Protein AF-A0A8J6SM21-F1 (afdb_monomer)

Solvent-accessible surface area (backbone atoms only — not comparable to full-atom values): 5783 Å² total; per-residue (Å²): 131,83,81,76,80,84,75,90,83,84,80,92,76,60,69,68,61,51,52,51,48,40,53,52,26,46,75,72,79,35,49,52,67,54,53,49,49,52,49,52,52,48,35,65,72,66,75,43,74,79,70,72,87,73,75,49,68,67,62,54,50,54,55,47,55,51,52,50,50,61,67,44,48,63,59,55,49,54,52,51,52,53,54,52,51,52,53,56,51,54,66,72,75,108

pLDDT: mean 83.87, std 14.23, range [41.59, 96.5]

Sequence (94 aa):
MSDTKTQLATFRIEPDLWEEFKAQARRNGKTASDALTDFVQNYIGAGDAPAAPTLQLDDIESRLDEKVSEAIAPINQELAELRAELRGKLRRAA

Mean predicted aligned error: 14.67 Å

Radius of gyration: 27.22 Å; Cα contacts (8 Å, |Δi|>4): 16; chains: 1; bounding box: 72×29×66 Å

Secondary structure (DSSP, 8-state):
--------------HHHHHHHHHHHHHTT--HHHHHHHHHHHHHHHSS----S-S-HHHHHHHHHHHHHHHHHHHHHHHHHHHHHHHHHHHHH-

Foldseek 3Di:
DDDPDDDDDDDDDDPVVVVVLQVVCVVVVHGSVRVVVVLVVCCVVVVHRPPPPPVPVVVVVVVVVVVVCVVCVVVVVVVVVVVVVVVVVVVVVD

Nearest PDB structures (foldseek):
  4fxe-assembly1_A-2  TM=6.524E-01  e=5.889E-02  Escherichia coli K-12
  2keb-assembly1_A  TM=4.216E-01  e=2.746E+00  Homo sapiens

Structure (mmCIF, N/CA/C/O backbone):
data_AF-A0A8J6SM21-F1
#
_entry.id   AF-A0A8J6SM21-F1
#
loop_
_atom_site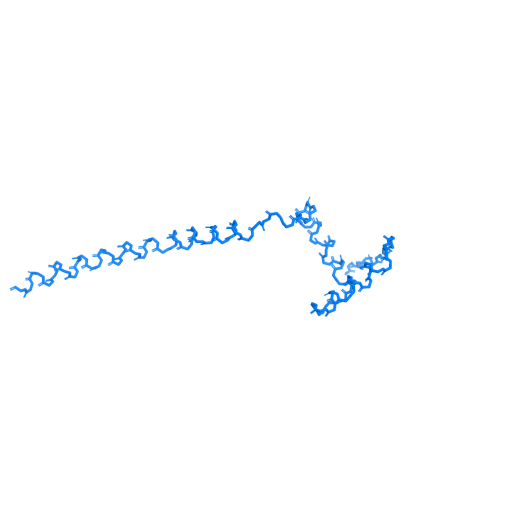.group_PDB
_atom_site.id
_atom_site.type_symbol
_atom_site.label_atom_id
_atom_site.label_alt_id
_atom_site.label_comp_id
_atom_site.label_asym_id
_atom_site.label_entity_id
_atom_site.label_seq_id
_atom_site.pdbx_PDB_ins_code
_atom_site.Cartn_x
_atom_site.Cartn_y
_atom_site.Cartn_z
_atom_site.occupancy
_atom_site.B_iso_or_equiv
_atom_site.auth_seq_id
_atom_site.auth_comp_id
_atom_site.auth_asym_id
_atom_site.auth_atom_id
_atom_site.pdbx_PDB_model_num
ATOM 1 N N . MET A 1 1 ? 31.207 -3.250 9.818 1.00 41.59 1 MET A N 1
ATOM 2 C CA . MET A 1 1 ? 30.116 -2.726 8.976 1.00 41.59 1 MET A CA 1
ATOM 3 C C . MET A 1 1 ? 30.109 -3.589 7.735 1.00 41.59 1 MET A C 1
ATOM 5 O O . MET A 1 1 ? 31.110 -3.591 7.035 1.00 41.59 1 MET A O 1
ATOM 9 N N . SER A 1 2 ? 29.105 -4.445 7.566 1.00 44.19 2 SER A N 1
ATOM 10 C CA . SER A 1 2 ? 29.062 -5.357 6.422 1.00 44.19 2 SER A CA 1
ATOM 11 C C . SER A 1 2 ? 28.665 -4.557 5.190 1.00 44.19 2 SER A C 1
ATOM 13 O O . SER A 1 2 ? 27.558 -4.029 5.153 1.00 44.19 2 SER A O 1
ATOM 15 N N . ASP A 1 3 ? 29.571 -4.442 4.219 1.00 51.12 3 ASP A N 1
ATOM 16 C CA . ASP A 1 3 ? 29.259 -3.952 2.879 1.00 51.12 3 ASP A CA 1
ATOM 17 C C . ASP A 1 3 ? 28.133 -4.811 2.301 1.00 51.12 3 ASP A C 1
ATOM 19 O O . ASP A 1 3 ? 28.337 -5.966 1.912 1.00 51.12 3 ASP A O 1
ATOM 23 N N . THR A 1 4 ? 26.913 -4.278 2.293 1.00 62.00 4 THR A N 1
ATOM 24 C CA . THR A 1 4 ? 25.787 -4.909 1.613 1.00 62.00 4 THR A CA 1
ATOM 25 C C . THR A 1 4 ? 26.130 -4.916 0.129 1.00 62.00 4 THR A C 1
ATOM 27 O O . THR A 1 4 ? 26.073 -3.881 -0.527 1.00 62.00 4 THR A O 1
ATOM 30 N N . LYS A 1 5 ? 26.566 -6.068 -0.392 1.00 70.81 5 LYS A N 1
ATOM 31 C CA . LYS A 1 5 ? 26.935 -6.228 -1.802 1.00 70.81 5 LYS A CA 1
ATOM 32 C C . LYS A 1 5 ? 25.759 -5.814 -2.687 1.00 70.81 5 LYS A C 1
ATOM 34 O O . LYS A 1 5 ? 24.773 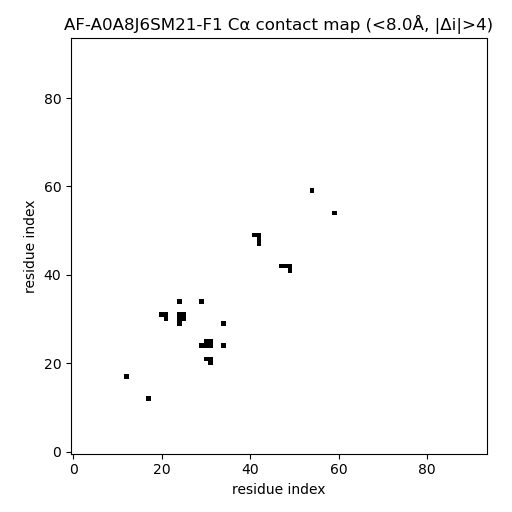-6.539 -2.785 1.00 70.81 5 LYS A O 1
ATOM 39 N N . THR A 1 6 ? 25.875 -4.662 -3.338 1.00 77.75 6 THR A N 1
ATOM 40 C CA . THR A 1 6 ? 24.909 -4.207 -4.336 1.00 77.75 6 THR A CA 1
ATOM 41 C C . THR A 1 6 ? 25.083 -5.045 -5.598 1.00 77.75 6 THR A C 1
ATOM 43 O O . THR A 1 6 ? 26.181 -5.121 -6.151 1.00 77.75 6 THR A O 1
ATOM 46 N N . GLN A 1 7 ? 24.010 -5.683 -6.060 1.00 84.50 7 GLN A N 1
ATOM 47 C CA . GLN A 1 7 ? 24.004 -6.473 -7.288 1.00 84.50 7 GLN A CA 1
ATOM 48 C C . GLN A 1 7 ? 23.075 -5.822 -8.309 1.00 84.50 7 GLN A C 1
ATOM 50 O O . GLN A 1 7 ? 21.918 -5.532 -8.011 1.00 84.50 7 GLN A O 1
ATOM 55 N N . LEU A 1 8 ? 23.576 -5.616 -9.528 1.00 88.19 8 LEU A N 1
ATOM 56 C CA . LEU A 1 8 ? 22.745 -5.183 -10.644 1.00 88.19 8 LEU A CA 1
ATOM 57 C C . LEU A 1 8 ? 21.991 -6.392 -11.208 1.00 88.19 8 LEU A C 1
ATOM 59 O O . LEU A 1 8 ? 22.607 -7.354 -11.671 1.00 88.19 8 LEU A O 1
ATOM 63 N N . ALA A 1 9 ? 20.663 -6.335 -11.177 1.00 86.44 9 ALA A N 1
ATOM 64 C CA . ALA A 1 9 ? 19.803 -7.302 -11.843 1.00 86.44 9 ALA A CA 1
ATOM 65 C C . ALA A 1 9 ? 19.392 -6.767 -13.220 1.00 86.44 9 ALA A C 1
ATOM 67 O O . ALA A 1 9 ? 19.076 -5.587 -13.369 1.00 86.44 9 ALA A O 1
ATOM 68 N N . THR A 1 10 ? 19.385 -7.640 -14.225 1.00 90.56 10 THR A N 1
ATOM 69 C CA . THR A 1 10 ? 18.870 -7.325 -15.563 1.00 90.56 10 THR A CA 1
ATOM 70 C C . THR A 1 10 ? 17.749 -8.296 -15.899 1.00 90.56 10 THR A C 1
ATOM 72 O O . THR A 1 10 ? 17.826 -9.482 -15.582 1.00 90.56 10 THR A O 1
ATOM 75 N N . PHE A 1 11 ? 16.685 -7.787 -16.511 1.00 90.88 11 PHE A N 1
ATOM 76 C CA . PHE A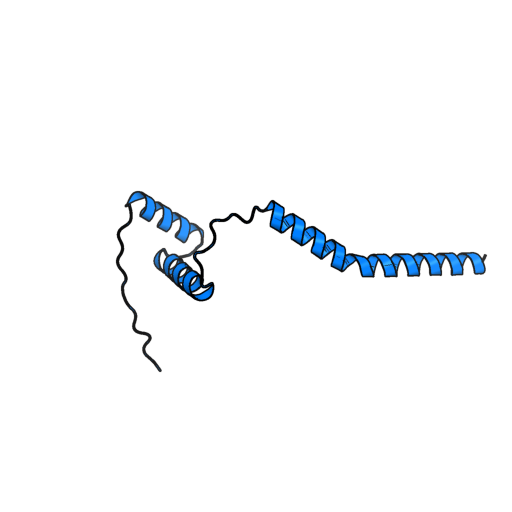 1 11 ? 15.531 -8.571 -16.935 1.00 90.88 11 PHE A CA 1
ATOM 77 C C . PHE A 1 11 ? 15.016 -8.035 -18.269 1.00 90.88 11 PHE A C 1
ATOM 79 O O . PHE A 1 11 ? 15.315 -6.906 -18.662 1.00 90.88 11 PHE A O 1
ATOM 86 N N . ARG A 1 12 ? 14.271 -8.871 -18.992 1.00 94.94 12 ARG A N 1
ATOM 87 C CA . ARG A 1 12 ? 13.612 -8.473 -20.238 1.00 94.94 12 ARG A CA 1
ATOM 88 C C . ARG A 1 12 ? 12.218 -7.952 -19.917 1.00 94.94 12 ARG A C 1
ATOM 90 O O . ARG A 1 12 ? 11.506 -8.570 -19.132 1.00 94.94 12 ARG A O 1
ATOM 97 N N . ILE A 1 13 ? 11.849 -6.842 -20.539 1.00 93.94 13 ILE A N 1
ATOM 98 C CA . ILE A 1 13 ? 10.538 -6.207 -20.424 1.00 93.94 13 ILE A CA 1
ATOM 99 C C . ILE A 1 13 ? 10.207 -5.523 -21.749 1.00 93.94 13 ILE A C 1
ATOM 101 O O . ILE A 1 13 ? 11.114 -5.096 -22.469 1.00 93.94 13 ILE A O 1
ATOM 105 N N . GLU A 1 14 ? 8.924 -5.452 -22.083 1.00 96.50 14 GLU A N 1
ATOM 106 C CA . GLU A 1 14 ? 8.466 -4.713 -23.256 1.00 96.50 14 GLU A CA 1
ATOM 107 C C . GLU A 1 14 ? 8.747 -3.209 -23.087 1.00 96.50 14 GLU A C 1
ATOM 109 O O . GLU A 1 14 ? 8.531 -2.673 -21.995 1.00 96.50 14 GLU A O 1
ATOM 114 N N . PRO A 1 15 ? 9.235 -2.511 -24.132 1.00 94.38 15 PRO A N 1
ATOM 115 C CA . PRO A 1 15 ? 9.609 -1.101 -24.022 1.00 94.38 15 PRO A CA 1
ATOM 116 C C . PRO A 1 15 ? 8.462 -0.205 -23.552 1.00 94.38 15 PRO A C 1
ATOM 118 O O . PRO A 1 15 ? 8.658 0.614 -22.658 1.00 94.38 15 PRO A O 1
ATOM 121 N N . ASP A 1 16 ? 7.263 -0.406 -24.099 1.00 95.50 16 ASP A N 1
ATOM 122 C CA . ASP A 1 16 ? 6.097 0.424 -23.787 1.00 95.50 16 ASP A CA 1
ATOM 123 C C . ASP A 1 16 ? 5.660 0.235 -22.329 1.00 95.50 16 ASP A C 1
ATOM 125 O O . ASP A 1 16 ? 5.503 1.206 -21.587 1.00 95.50 16 ASP A O 1
ATOM 129 N N . LEU A 1 17 ? 5.605 -1.020 -21.872 1.00 94.19 17 LEU A N 1
ATOM 130 C CA . LEU A 1 17 ? 5.314 -1.362 -20.480 1.00 94.19 17 LEU A CA 1
ATOM 131 C C . LEU A 1 17 ? 6.345 -0.755 -19.512 1.00 94.19 17 LEU A C 1
ATOM 133 O O . LEU A 1 17 ? 6.002 -0.313 -18.414 1.00 94.19 17 LEU A O 1
ATOM 137 N N . TRP A 1 18 ? 7.619 -0.706 -19.910 1.00 94.81 18 TRP A N 1
ATOM 138 C CA . TRP A 1 18 ? 8.675 -0.091 -19.107 1.00 94.81 18 TRP A CA 1
ATOM 139 C C . TRP A 1 18 ? 8.535 1.432 -19.002 1.00 94.81 18 TRP A C 1
ATOM 141 O O . TRP A 1 18 ? 8.756 2.001 -17.926 1.00 94.81 18 TRP A O 1
ATOM 151 N N . GLU A 1 19 ? 8.159 2.109 -20.088 1.00 95.25 19 GLU A N 1
ATOM 152 C CA . GLU A 1 19 ? 7.884 3.548 -20.056 1.00 95.25 19 GLU A CA 1
ATOM 153 C C . GLU A 1 19 ? 6.668 3.874 -19.182 1.00 95.25 19 GLU A C 1
ATOM 155 O O . GLU A 1 19 ? 6.741 4.788 -18.353 1.00 95.25 19 GLU A O 1
ATOM 160 N N . GLU A 1 20 ? 5.591 3.093 -19.290 1.00 94.75 20 GLU A N 1
ATOM 161 C CA . GLU A 1 20 ? 4.407 3.239 -18.438 1.00 94.75 20 GLU A CA 1
ATOM 162 C C . GLU A 1 20 ? 4.740 3.038 -16.958 1.00 94.75 20 GLU A C 1
ATOM 164 O O . GLU A 1 20 ? 4.385 3.871 -16.117 1.00 94.75 20 GLU A O 1
AT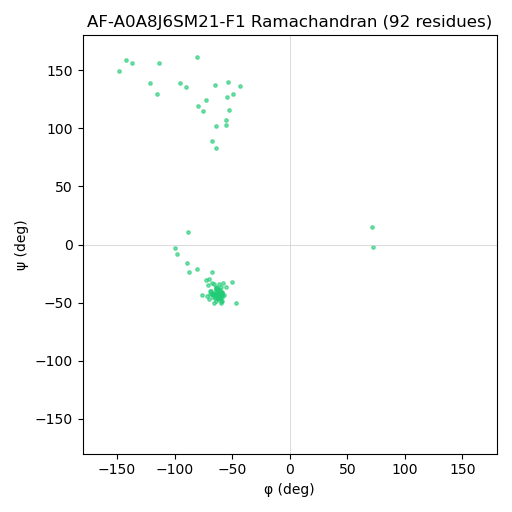OM 169 N N . PHE A 1 21 ? 5.498 1.988 -16.631 1.00 94.69 21 PHE A N 1
ATOM 170 C CA . PHE A 1 21 ? 5.948 1.732 -15.266 1.00 94.69 21 PHE A CA 1
ATOM 171 C C . PHE A 1 21 ? 6.776 2.898 -14.709 1.00 94.69 21 PHE A C 1
ATOM 173 O O . PHE A 1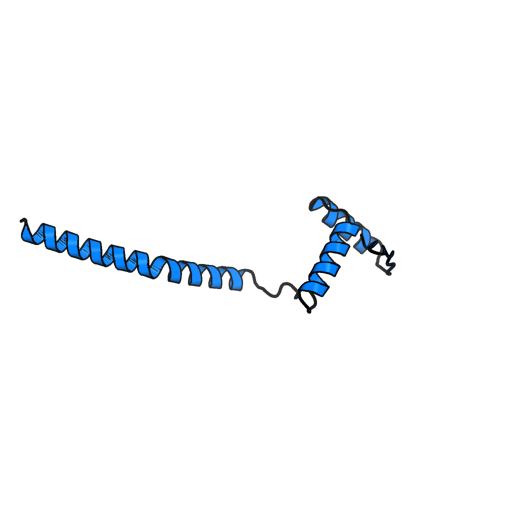 21 ? 6.528 3.365 -13.594 1.00 94.69 21 PHE A O 1
ATOM 180 N N . LYS A 1 22 ? 7.726 3.432 -15.491 1.00 94.44 22 LYS A N 1
ATOM 181 C CA . LYS A 1 22 ? 8.517 4.610 -15.094 1.00 94.44 22 LYS A CA 1
ATOM 182 C C . LYS A 1 22 ? 7.644 5.839 -14.863 1.00 94.44 22 LYS A C 1
ATOM 184 O O . LYS A 1 22 ? 7.872 6.572 -13.898 1.00 94.44 22 LYS A O 1
ATOM 189 N N . ALA A 1 23 ? 6.670 6.088 -15.736 1.00 94.12 23 ALA A N 1
ATOM 190 C CA . ALA A 1 23 ? 5.747 7.207 -15.589 1.00 94.12 23 ALA A CA 1
ATOM 191 C C . ALA A 1 23 ? 4.910 7.068 -14.309 1.00 94.12 23 ALA A C 1
ATOM 193 O O . ALA A 1 23 ? 4.768 8.033 -13.554 1.00 94.12 23 ALA A O 1
ATOM 194 N N . GLN A 1 24 ? 4.422 5.861 -14.021 1.00 92.38 24 GLN A N 1
ATOM 195 C CA . GLN A 1 24 ? 3.638 5.580 -12.825 1.00 92.38 24 GLN A CA 1
ATOM 196 C C . GLN A 1 24 ? 4.472 5.692 -11.540 1.00 92.38 24 GLN A C 1
ATOM 198 O O . GLN A 1 24 ? 4.025 6.313 -10.577 1.00 92.38 24 GLN A O 1
ATOM 203 N N . ALA A 1 25 ? 5.706 5.181 -11.528 1.00 92.38 25 ALA A N 1
ATOM 204 C CA . ALA A 1 25 ? 6.617 5.340 -10.393 1.00 92.38 25 ALA A CA 1
ATOM 205 C C . ALA A 1 25 ? 6.878 6.826 -10.083 1.00 92.38 25 ALA A C 1
ATOM 207 O O . ALA A 1 25 ? 6.784 7.246 -8.928 1.00 92.38 25 ALA A O 1
ATOM 208 N N . ARG A 1 26 ? 7.098 7.645 -11.124 1.00 92.94 26 ARG A N 1
ATOM 209 C CA . ARG A 1 26 ? 7.302 9.097 -10.985 1.00 92.94 26 ARG A CA 1
ATOM 210 C C . ARG A 1 26 ? 6.081 9.824 -10.433 1.00 92.94 26 ARG A C 1
ATOM 212 O O . ARG A 1 26 ? 6.253 10.725 -9.617 1.00 92.94 26 ARG A O 1
ATOM 219 N N . ARG A 1 27 ? 4.863 9.437 -10.833 1.00 91.94 27 ARG A N 1
ATOM 220 C CA . ARG A 1 27 ? 3.617 9.984 -10.252 1.00 91.94 27 ARG A CA 1
ATOM 221 C C . ARG A 1 27 ? 3.546 9.761 -8.742 1.00 91.94 27 ARG A C 1
ATOM 223 O O . ARG A 1 27 ? 3.051 10.621 -8.026 1.00 91.94 27 ARG A O 1
ATOM 230 N N . ASN A 1 28 ? 4.108 8.652 -8.269 1.00 86.81 28 ASN A N 1
ATOM 231 C CA . ASN A 1 28 ? 4.189 8.308 -6.852 1.00 86.81 28 ASN A CA 1
ATOM 232 C C . ASN A 1 28 ? 5.451 8.868 -6.163 1.00 86.81 28 ASN A C 1
ATOM 234 O O . ASN A 1 28 ? 5.759 8.468 -5.042 1.00 86.81 28 ASN A O 1
ATOM 238 N N . GLY A 1 29 ? 6.205 9.758 -6.823 1.00 91.00 29 GLY A N 1
ATOM 239 C CA . GLY A 1 29 ? 7.420 10.372 -6.278 1.00 91.00 29 GLY A CA 1
ATOM 240 C C . GLY A 1 29 ? 8.625 9.432 -6.167 1.00 91.00 29 GLY A C 1
ATOM 241 O O . GLY A 1 29 ? 9.578 9.761 -5.466 1.00 91.00 29 GLY A O 1
ATOM 242 N N . LYS A 1 30 ? 8.601 8.272 -6.836 1.00 92.00 30 LYS A N 1
ATOM 243 C CA . LYS A 1 30 ? 9.654 7.246 -6.775 1.00 92.00 30 LYS A CA 1
ATOM 244 C C . LYS A 1 30 ? 10.371 7.084 -8.112 1.00 92.00 30 LYS A C 1
ATOM 246 O O . LYS A 1 30 ? 9.815 7.368 -9.176 1.00 92.00 30 LYS A O 1
ATOM 251 N N . THR A 1 31 ? 11.604 6.580 -8.080 1.00 94.25 31 THR A N 1
ATOM 252 C CA . THR A 1 31 ? 12.241 6.061 -9.296 1.00 94.25 31 THR A CA 1
ATOM 253 C C . THR A 1 31 ? 11.750 4.641 -9.588 1.00 94.25 31 THR A C 1
ATOM 255 O O . THR A 1 31 ? 11.230 3.949 -8.712 1.00 94.25 31 THR A O 1
ATOM 258 N N . ALA A 1 32 ? 11.922 4.177 -10.828 1.00 91.62 32 ALA A N 1
ATOM 259 C CA . ALA A 1 32 ? 11.602 2.793 -11.177 1.00 91.62 32 ALA A CA 1
ATOM 260 C C . ALA A 1 32 ? 12.444 1.782 -10.379 1.00 91.62 32 ALA A C 1
ATOM 262 O O . ALA A 1 32 ? 11.938 0.728 -10.006 1.00 91.62 32 ALA A O 1
ATOM 263 N N . SER A 1 33 ? 13.700 2.122 -10.074 1.00 90.81 33 SER A N 1
ATOM 264 C CA . SER A 1 33 ? 14.580 1.294 -9.247 1.00 90.81 33 SER A CA 1
ATOM 265 C C . SER A 1 33 ? 14.087 1.195 -7.804 1.00 90.81 33 SER A C 1
ATOM 267 O O . SER A 1 33 ? 14.089 0.099 -7.247 1.00 90.81 33 SER A O 1
ATOM 269 N N . ASP A 1 34 ? 13.615 2.300 -7.218 1.00 90.50 34 ASP A N 1
ATOM 270 C CA . ASP A 1 34 ? 13.049 2.294 -5.861 1.00 90.50 34 ASP A CA 1
ATOM 271 C C . ASP A 1 34 ? 11.776 1.447 -5.822 1.00 90.50 34 ASP A C 1
ATOM 273 O O . ASP A 1 34 ? 11.636 0.567 -4.979 1.00 90.50 34 ASP A O 1
ATOM 277 N N . ALA A 1 35 ? 10.883 1.640 -6.799 1.00 91.88 35 ALA A N 1
ATOM 278 C CA . ALA A 1 35 ? 9.641 0.880 -6.899 1.00 91.88 35 ALA A CA 1
ATOM 279 C C . ALA A 1 35 ? 9.880 -0.634 -7.066 1.00 91.88 35 ALA A C 1
ATOM 281 O O . ALA A 1 35 ? 9.174 -1.439 -6.461 1.00 91.88 35 ALA A O 1
ATOM 282 N N . LEU A 1 36 ? 10.886 -1.033 -7.854 1.00 91.19 36 LEU A N 1
ATOM 283 C CA . LEU A 1 36 ? 11.283 -2.438 -7.997 1.00 91.19 36 LEU A CA 1
ATOM 284 C C . LEU A 1 36 ? 11.919 -2.992 -6.722 1.00 91.19 36 LEU A C 1
ATOM 286 O O . LEU A 1 36 ? 11.653 -4.132 -6.351 1.00 91.19 36 LEU A O 1
ATOM 290 N N . THR A 1 37 ? 12.745 -2.197 -6.044 1.00 90.25 37 THR A N 1
ATOM 291 C CA . THR A 1 37 ? 13.377 -2.606 -4.785 1.00 90.25 37 THR A CA 1
ATOM 292 C C . THR A 1 37 ? 12.319 -2.847 -3.713 1.00 90.25 37 THR A C 1
ATOM 294 O O . THR A 1 37 ? 12.332 -3.899 -3.076 1.00 90.25 37 THR A O 1
ATOM 297 N N . ASP A 1 38 ? 11.357 -1.932 -3.582 1.00 88.69 38 ASP A N 1
ATOM 298 C CA . ASP A 1 38 ? 10.220 -2.069 -2.671 1.00 88.69 38 ASP A CA 1
ATOM 299 C C . ASP A 1 38 ? 9.391 -3.313 -3.001 1.00 88.69 38 ASP A C 1
ATOM 301 O O . ASP A 1 38 ? 9.014 -4.069 -2.108 1.00 88.69 38 ASP A O 1
ATOM 305 N N . PHE A 1 39 ? 9.128 -3.558 -4.288 1.00 87.94 39 PHE A N 1
ATOM 306 C CA . PHE A 1 39 ? 8.414 -4.755 -4.725 1.00 87.94 39 PHE A CA 1
ATOM 307 C C . PHE A 1 39 ? 9.144 -6.034 -4.298 1.00 87.94 39 PHE A C 1
ATOM 309 O O . PHE A 1 39 ? 8.526 -6.921 -3.716 1.00 87.94 39 PHE A O 1
ATOM 316 N N . VAL A 1 40 ? 10.456 -6.125 -4.538 1.00 88.44 40 VAL A N 1
ATOM 317 C CA . VAL A 1 40 ? 11.266 -7.294 -4.161 1.00 88.44 40 VAL A CA 1
ATOM 318 C C . VAL A 1 40 ? 11.303 -7.479 -2.642 1.00 88.44 40 VAL A C 1
ATOM 320 O O . VAL A 1 40 ? 11.147 -8.601 -2.163 1.00 88.44 40 VAL A O 1
ATOM 323 N N . GLN A 1 41 ? 11.463 -6.399 -1.873 1.00 87.00 41 GLN A N 1
ATOM 324 C CA . GLN A 1 41 ? 11.439 -6.454 -0.408 1.00 87.00 41 GLN A CA 1
ATOM 325 C C . GLN A 1 41 ? 10.085 -6.935 0.120 1.00 87.00 41 GLN A C 1
ATOM 327 O O . GLN A 1 41 ? 10.044 -7.816 0.978 1.00 87.00 41 GLN A O 1
ATOM 332 N N . ASN A 1 42 ? 8.98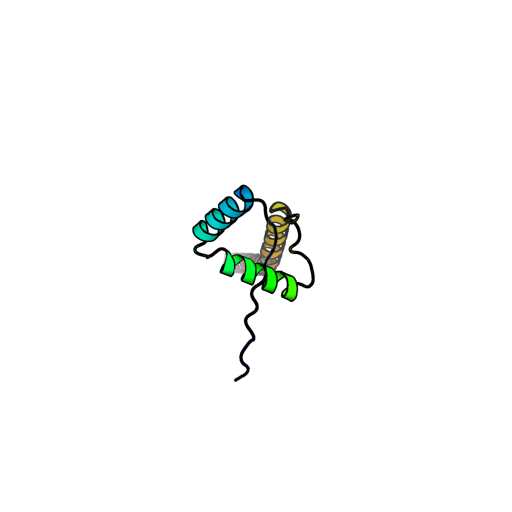7 -6.412 -0.431 1.00 83.31 42 ASN A N 1
ATOM 333 C CA . ASN A 1 42 ? 7.636 -6.833 -0.073 1.00 83.31 42 ASN A CA 1
ATOM 334 C C . ASN A 1 42 ? 7.384 -8.298 -0.438 1.00 83.31 42 ASN A C 1
ATOM 336 O O . ASN A 1 42 ? 6.828 -9.032 0.371 1.00 83.31 42 ASN A O 1
ATOM 340 N N . TYR A 1 43 ? 7.836 -8.739 -1.613 1.00 83.31 43 TYR A N 1
ATOM 341 C CA . TYR A 1 43 ? 7.704 -10.126 -2.060 1.00 83.31 43 TYR A CA 1
ATOM 342 C C . TYR A 1 43 ? 8.426 -11.099 -1.115 1.00 83.31 43 TYR A C 1
ATOM 344 O O . TYR A 1 43 ? 7.882 -12.134 -0.741 1.00 83.31 43 TYR A O 1
ATOM 352 N N . ILE A 1 44 ? 9.644 -10.754 -0.681 1.00 83.19 44 ILE A N 1
ATOM 353 C CA . ILE A 1 44 ? 10.412 -11.572 0.270 1.00 83.19 44 ILE A CA 1
ATOM 354 C C . ILE A 1 44 ? 9.771 -11.541 1.664 1.00 83.19 44 ILE A C 1
ATOM 356 O O . ILE A 1 44 ? 9.695 -12.574 2.323 1.00 83.19 44 ILE A O 1
ATOM 360 N N . GLY A 1 45 ? 9.321 -10.369 2.122 1.00 78.62 45 GLY A N 1
ATOM 361 C CA . GLY A 1 45 ? 8.750 -10.191 3.458 1.00 78.62 45 GLY A CA 1
ATOM 362 C C . GLY A 1 45 ? 7.369 -10.826 3.635 1.00 78.62 45 GLY A C 1
ATOM 363 O O . GLY A 1 45 ? 7.072 -11.332 4.714 1.00 78.62 45 GLY A O 1
ATOM 364 N N . ALA A 1 46 ? 6.538 -10.822 2.590 1.00 73.81 46 ALA A N 1
ATOM 365 C CA . ALA A 1 46 ? 5.205 -11.418 2.616 1.00 73.81 46 ALA A CA 1
ATOM 366 C C . ALA A 1 46 ? 5.223 -12.945 2.425 1.00 73.81 46 ALA A C 1
ATOM 368 O O . ALA A 1 46 ? 4.263 -13.608 2.805 1.00 73.81 46 ALA A O 1
ATOM 369 N N . GLY A 1 47 ? 6.295 -13.508 1.853 1.00 65.25 47 GLY A N 1
ATOM 370 C CA . GLY A 1 47 ? 6.422 -14.949 1.597 1.00 65.25 47 GLY A CA 1
ATOM 371 C C . GLY A 1 47 ? 5.546 -15.481 0.456 1.00 65.25 47 GLY A C 1
ATOM 372 O O . GLY A 1 47 ? 5.665 -16.652 0.111 1.00 65.25 47 GLY A O 1
ATOM 373 N N . ASP 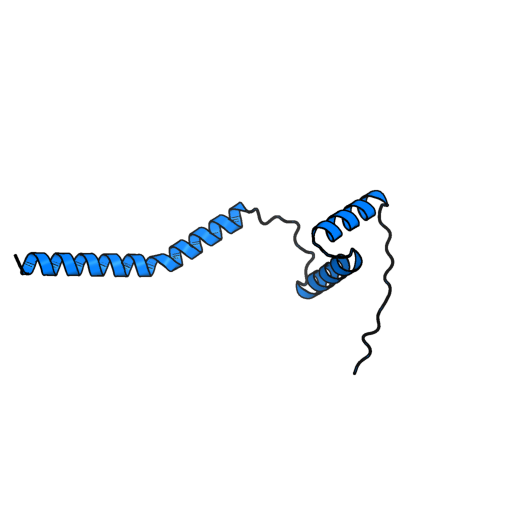A 1 48 ? 4.731 -14.622 -0.155 1.00 60.00 48 ASP A N 1
ATOM 374 C CA . ASP A 1 48 ? 3.875 -14.898 -1.304 1.00 60.00 48 ASP A CA 1
ATOM 375 C C . ASP A 1 48 ? 3.961 -13.739 -2.305 1.00 60.00 48 ASP A C 1
ATOM 377 O O . ASP A 1 48 ? 4.274 -12.596 -1.948 1.00 60.00 48 ASP A O 1
ATOM 381 N N . ALA A 1 49 ? 3.660 -14.025 -3.576 1.00 60.75 49 ALA A N 1
ATOM 382 C CA . ALA A 1 49 ? 3.445 -12.970 -4.559 1.00 60.75 49 ALA A CA 1
ATOM 383 C C . ALA A 1 49 ? 2.379 -11.999 -4.034 1.00 60.75 49 ALA A C 1
ATOM 385 O O . ALA A 1 49 ? 1.400 -12.473 -3.451 1.00 60.75 49 ALA A O 1
ATOM 386 N N . PRO A 1 50 ? 2.529 -10.668 -4.224 1.00 60.47 50 PRO A N 1
ATOM 387 C CA . PRO A 1 50 ? 1.466 -9.744 -3.865 1.00 60.47 50 PRO A CA 1
ATOM 388 C C . PRO A 1 50 ? 0.208 -10.254 -4.546 1.00 60.47 50 PRO A C 1
ATOM 390 O O . PRO A 1 50 ? 0.181 -10.373 -5.776 1.00 60.47 50 PRO A O 1
ATOM 393 N N . ALA A 1 51 ? -0.773 -10.655 -3.733 1.00 55.06 51 ALA A N 1
ATOM 394 C CA . ALA A 1 51 ? -2.026 -11.163 -4.243 1.00 55.06 51 ALA A CA 1
ATOM 395 C C . ALA A 1 51 ? -2.497 -10.157 -5.293 1.00 55.06 51 ALA A C 1
ATOM 397 O O . ALA A 1 51 ? -2.505 -8.947 -5.029 1.00 55.06 51 ALA A O 1
ATOM 398 N N . ALA A 1 52 ? -2.847 -10.642 -6.491 1.00 55.16 52 ALA A N 1
ATOM 399 C CA . ALA A 1 52 ? -3.670 -9.845 -7.390 1.00 55.16 52 ALA A CA 1
ATOM 400 C C . ALA A 1 52 ? -4.766 -9.215 -6.519 1.00 55.16 52 ALA A C 1
ATOM 402 O O . ALA A 1 52 ? -5.239 -9.917 -5.623 1.00 55.16 52 ALA A O 1
ATOM 403 N N . PRO A 1 53 ? -5.104 -7.925 -6.677 1.00 53.84 53 PRO A N 1
ATOM 404 C CA . PRO A 1 53 ? -6.061 -7.264 -5.802 1.00 53.84 53 PRO A CA 1
ATOM 405 C C . PRO A 1 53 ? -7.431 -7.932 -5.979 1.00 53.84 53 PRO A C 1
ATOM 407 O O . PRO A 1 53 ? -8.258 -7.512 -6.776 1.00 53.84 53 PRO A O 1
ATOM 410 N N . THR A 1 54 ? -7.635 -9.039 -5.273 1.00 51.28 54 THR A N 1
ATOM 411 C CA . THR A 1 54 ? -8.881 -9.780 -5.119 1.00 51.28 54 THR A CA 1
ATOM 412 C C . THR A 1 54 ? -9.530 -9.418 -3.797 1.00 51.28 54 THR A C 1
ATOM 414 O O . THR A 1 54 ? -10.627 -9.886 -3.525 1.00 51.28 54 THR A O 1
ATOM 417 N N . LEU A 1 55 ? -8.883 -8.572 -2.986 1.00 52.34 55 LEU A N 1
ATOM 418 C CA . LEU A 1 55 ? -9.576 -7.801 -1.967 1.00 52.34 55 LEU A CA 1
ATOM 419 C C . LEU A 1 55 ? -10.463 -6.802 -2.708 1.00 52.34 55 LEU A C 1
ATOM 421 O O . LEU A 1 55 ? -10.030 -5.705 -3.062 1.00 52.34 55 LEU A O 1
ATOM 425 N N . GLN A 1 56 ? -11.686 -7.239 -3.003 1.00 60.28 56 GLN A N 1
ATOM 426 C CA . GLN A 1 56 ? -12.764 -6.341 -3.377 1.00 60.28 56 GLN A CA 1
ATOM 427 C C . GLN A 1 56 ? -12.860 -5.310 -2.252 1.00 60.28 56 GLN A C 1
ATOM 429 O O . GLN A 1 56 ? -12.880 -5.676 -1.078 1.00 60.28 56 GLN A O 1
ATOM 434 N N . LEU A 1 57 ? -12.820 -4.023 -2.593 1.00 60.41 57 LEU A N 1
ATOM 435 C CA . LEU A 1 57 ? -12.919 -2.932 -1.615 1.00 60.41 57 LEU A CA 1
ATOM 436 C C . LEU A 1 57 ? -14.133 -3.128 -0.689 1.00 60.41 57 LEU A C 1
ATOM 438 O O . LEU A 1 57 ? -14.032 -2.877 0.509 1.00 60.41 57 LEU A O 1
ATOM 442 N N . ASP A 1 58 ? -15.194 -3.720 -1.227 1.00 66.44 58 ASP A N 1
ATOM 443 C CA . ASP A 1 58 ? -16.423 -4.131 -0.551 1.00 66.44 58 ASP A CA 1
ATOM 444 C C . ASP A 1 58 ? -16.183 -5.070 0.657 1.00 66.44 58 ASP A C 1
ATOM 446 O O . ASP A 1 58 ? -16.837 -4.933 1.695 1.00 66.44 58 ASP A O 1
ATOM 450 N N . ASP A 1 59 ? -15.201 -5.980 0.582 1.00 72.81 59 ASP A N 1
ATOM 451 C CA . ASP A 1 59 ? -14.834 -6.872 1.695 1.00 72.81 59 ASP A CA 1
ATOM 452 C C . ASP A 1 59 ? -14.095 -6.118 2.810 1.00 72.81 59 ASP A C 1
ATOM 454 O O . ASP A 1 59 ? -14.178 -6.477 3.988 1.00 72.81 59 ASP A O 1
ATOM 458 N N . ILE A 1 60 ? -13.343 -5.071 2.459 1.00 73.06 60 ILE A N 1
ATOM 459 C CA . ILE A 1 60 ? -12.634 -4.235 3.435 1.00 73.06 60 ILE A CA 1
ATOM 460 C C . ILE A 1 60 ? -13.624 -3.305 4.136 1.00 73.06 60 ILE A C 1
ATOM 462 O O . ILE A 1 60 ? -13.564 -3.188 5.360 1.00 73.06 60 ILE A O 1
ATOM 466 N N . GLU A 1 61 ? -14.541 -2.687 3.390 1.00 78.94 61 GLU A N 1
ATOM 467 C CA . GLU A 1 61 ? -15.601 -1.836 3.943 1.00 78.94 61 GLU A CA 1
ATOM 468 C C . GLU A 1 61 ? -16.495 -2.624 4.905 1.00 78.94 61 GLU A C 1
ATOM 470 O O . GLU A 1 61 ? -16.647 -2.221 6.058 1.00 78.94 61 GLU A O 1
ATOM 475 N N . SER A 1 62 ? -16.961 -3.811 4.502 1.00 76.38 62 SER A N 1
ATOM 476 C CA . SER A 1 62 ? -17.801 -4.666 5.355 1.00 76.38 62 SER A CA 1
ATOM 477 C C . SER A 1 62 ? -17.105 -5.041 6.670 1.00 76.38 62 SER A C 1
ATOM 479 O O . SER A 1 62 ? -17.693 -4.965 7.749 1.00 76.38 62 SER A O 1
ATOM 481 N N . ARG A 1 63 ? -15.810 -5.383 6.615 1.00 81.62 63 ARG A N 1
ATOM 482 C CA . ARG A 1 63 ? -15.020 -5.719 7.813 1.00 81.62 63 ARG A CA 1
ATOM 483 C C . ARG A 1 63 ? -14.733 -4.510 8.702 1.00 81.62 63 ARG A C 1
ATOM 485 O O . ARG A 1 63 ? -14.534 -4.676 9.908 1.00 81.62 63 ARG A O 1
ATOM 492 N N . LEU A 1 64 ? -14.644 -3.311 8.129 1.00 88.56 64 LEU A N 1
ATOM 493 C CA . LEU A 1 64 ? -14.489 -2.075 8.892 1.00 88.56 64 LEU A CA 1
ATOM 494 C C . LEU A 1 64 ? -15.792 -1.717 9.610 1.00 88.56 64 LEU A C 1
ATOM 496 O O . LEU A 1 64 ? -15.742 -1.423 10.803 1.00 88.56 64 LEU A O 1
ATOM 500 N N . ASP A 1 65 ? -16.935 -1.825 8.936 1.00 90.88 65 ASP A N 1
ATOM 501 C CA . ASP A 1 65 ? -18.254 -1.568 9.522 1.00 90.88 65 ASP A CA 1
ATOM 502 C C . ASP A 1 65 ? -18.576 -2.524 10.678 1.00 90.88 65 ASP A C 1
ATOM 504 O O . ASP A 1 65 ? -19.069 -2.090 11.727 1.00 90.88 65 ASP A O 1
ATOM 508 N N . GLU A 1 66 ? -18.231 -3.809 10.543 1.00 89.19 66 GLU A N 1
ATOM 509 C CA . GLU A 1 66 ? -18.334 -4.784 11.636 1.00 89.19 66 GLU A CA 1
ATOM 510 C C . GLU A 1 66 ? -17.470 -4.374 12.835 1.00 89.19 66 GLU A C 1
ATOM 512 O O . GLU A 1 66 ? -17.969 -4.262 13.955 1.00 89.19 66 GLU A O 1
ATOM 517 N N . LYS A 1 67 ? -16.188 -4.060 12.607 1.00 90.81 67 LYS A N 1
ATOM 518 C CA . LYS A 1 67 ? -15.264 -3.652 13.680 1.00 90.81 67 LYS A CA 1
ATOM 519 C C . LYS A 1 67 ? -15.691 -2.366 14.380 1.00 90.81 67 LYS A C 1
ATOM 521 O O . LYS A 1 67 ? -15.519 -2.240 15.592 1.00 90.81 67 LYS A O 1
ATOM 526 N N . VAL A 1 68 ? -16.224 -1.405 13.632 1.00 93.69 68 VAL A N 1
ATOM 527 C CA . VAL A 1 68 ? -16.747 -0.151 14.183 1.00 93.69 68 VAL A CA 1
ATOM 528 C C . VAL A 1 68 ? -17.999 -0.428 15.013 1.00 93.69 68 VAL A C 1
ATOM 530 O O . VAL A 1 68 ? -18.120 0.086 16.125 1.00 93.69 68 VAL A O 1
ATOM 533 N N . SER A 1 69 ? -18.893 -1.292 14.532 1.00 92.88 69 SER A N 1
ATOM 534 C CA . SER A 1 69 ? -20.101 -1.680 15.266 1.00 92.88 69 SER A CA 1
ATOM 535 C C . SER A 1 69 ? -19.769 -2.389 16.580 1.00 92.88 69 SER A C 1
ATOM 537 O O . SER A 1 69 ? -20.315 -2.030 17.625 1.00 92.88 69 SER A O 1
ATOM 539 N N . GLU A 1 70 ? -18.827 -3.334 16.558 1.00 93.94 70 GLU A N 1
ATOM 540 C CA . GLU A 1 70 ? -18.326 -4.024 17.754 1.00 93.94 70 GLU A CA 1
ATOM 541 C C . GLU A 1 70 ? -17.694 -3.055 18.760 1.00 93.94 70 GLU A C 1
ATOM 543 O O . GLU A 1 70 ? -17.962 -3.143 19.959 1.00 93.94 70 GLU A O 1
ATOM 548 N N . ALA A 1 71 ? -16.894 -2.096 18.287 1.00 93.56 71 ALA A N 1
ATOM 549 C CA . ALA A 1 71 ? -16.243 -1.113 19.149 1.00 93.56 71 ALA A CA 1
ATOM 550 C C . ALA A 1 71 ? -17.239 -0.143 19.812 1.00 93.56 71 ALA A C 1
ATOM 552 O O . ALA A 1 71 ? -17.018 0.295 20.941 1.00 93.56 71 ALA A O 1
ATOM 553 N N . ILE A 1 72 ? -18.339 0.196 19.130 1.00 95.69 72 ILE A N 1
ATOM 554 C CA . ILE A 1 72 ? -19.342 1.152 19.625 1.00 95.69 72 ILE A CA 1
ATOM 555 C C . ILE A 1 72 ? -20.418 0.461 20.483 1.00 95.69 72 ILE A C 1
ATOM 557 O O . ILE A 1 72 ? -21.026 1.106 21.340 1.00 95.69 72 ILE A O 1
ATOM 561 N N . ALA A 1 73 ? -20.643 -0.846 20.313 1.00 95.19 73 ALA A N 1
ATOM 562 C CA . ALA A 1 73 ? -21.618 -1.625 21.079 1.00 95.19 73 ALA A CA 1
ATOM 563 C C . ALA A 1 73 ? -21.569 -1.401 22.611 1.00 95.19 73 ALA A C 1
ATOM 565 O O . ALA A 1 73 ? -22.621 -1.075 23.174 1.00 95.19 73 ALA A O 1
ATOM 566 N N . PRO A 1 74 ? -20.409 -1.485 23.301 1.00 94.25 74 PRO A N 1
ATOM 567 C CA . PRO A 1 74 ? -20.353 -1.250 24.747 1.00 94.25 74 PRO A CA 1
ATOM 568 C C . PRO A 1 74 ? -20.721 0.192 25.127 1.00 94.25 74 PRO A C 1
ATOM 570 O O . PRO A 1 74 ? -21.452 0.410 26.088 1.00 94.25 74 PRO A O 1
ATOM 573 N N . ILE A 1 75 ? -20.312 1.182 24.325 1.00 94.06 75 ILE A N 1
ATOM 574 C CA . ILE A 1 75 ? -20.632 2.600 24.559 1.00 94.06 75 ILE A CA 1
ATOM 575 C C . ILE A 1 75 ? -22.145 2.835 24.448 1.00 94.06 75 ILE A C 1
ATOM 577 O O . ILE A 1 75 ? -22.746 3.533 25.268 1.00 94.06 75 ILE A O 1
ATOM 581 N N . ASN A 1 76 ? -22.788 2.234 23.444 1.00 94.12 76 ASN A N 1
ATOM 582 C CA . ASN A 1 76 ? -24.238 2.315 23.274 1.00 94.12 76 ASN A CA 1
ATOM 583 C C . A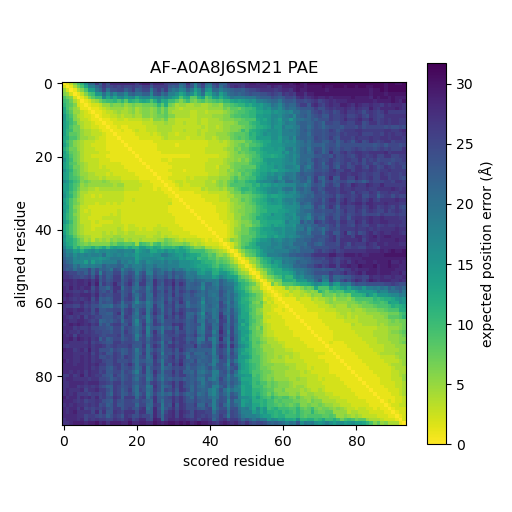SN A 1 76 ? -24.991 1.663 24.438 1.00 94.12 76 ASN A C 1
ATOM 585 O O . ASN A 1 76 ? -26.033 2.178 24.854 1.00 94.12 76 ASN A O 1
ATOM 589 N N . GLN A 1 77 ? -24.464 0.559 24.972 1.00 93.88 77 GLN A N 1
ATOM 590 C CA . GLN A 1 77 ? -25.034 -0.106 26.136 1.00 93.88 77 GLN A CA 1
ATOM 591 C C . GLN A 1 77 ? -24.944 0.779 27.387 1.00 93.88 77 GLN A C 1
ATOM 593 O O . GLN A 1 77 ? -25.970 1.042 28.017 1.00 93.88 77 GLN A O 1
ATOM 598 N N . GLU A 1 78 ? -23.767 1.325 27.696 1.00 94.88 78 GLU A N 1
ATOM 599 C CA . GLU A 1 78 ? -23.579 2.230 28.839 1.00 94.88 78 GLU A CA 1
ATOM 600 C C . GLU A 1 78 ? -24.477 3.476 28.740 1.00 94.88 78 GLU A C 1
ATOM 602 O O . GLU A 1 78 ? -25.109 3.893 29.716 1.00 94.88 78 GLU A O 1
ATOM 607 N N . LEU A 1 79 ? -24.619 4.051 27.540 1.00 95.06 79 LEU A N 1
ATOM 608 C CA . LEU A 1 79 ? -25.528 5.176 27.304 1.00 95.06 79 LEU A CA 1
ATOM 609 C C . LEU A 1 79 ? -26.998 4.808 27.541 1.00 95.06 79 LEU A C 1
ATOM 611 O O . LEU A 1 79 ? -27.769 5.643 28.028 1.00 95.06 79 LEU A O 1
ATOM 615 N N . ALA A 1 80 ? -27.416 3.592 27.184 1.00 94.81 80 ALA A N 1
ATOM 616 C CA . ALA A 1 80 ? -28.774 3.119 27.433 1.00 94.81 80 ALA A CA 1
ATOM 617 C C . ALA A 1 80 ? -29.048 2.966 28.937 1.00 94.81 80 ALA A C 1
ATOM 619 O O . ALA A 1 80 ? -30.096 3.410 29.418 1.00 94.81 80 ALA A O 1
ATOM 620 N N . GLU A 1 81 ? -28.089 2.415 29.680 1.00 94.69 81 GLU A N 1
ATOM 621 C CA . GLU A 1 81 ? -28.164 2.243 31.133 1.00 94.69 81 GLU A CA 1
ATOM 622 C C . GLU A 1 81 ? -28.229 3.595 31.859 1.00 94.69 81 GLU A C 1
ATOM 624 O O . GLU A 1 81 ? -29.160 3.836 32.635 1.00 94.69 81 GLU A O 1
ATOM 6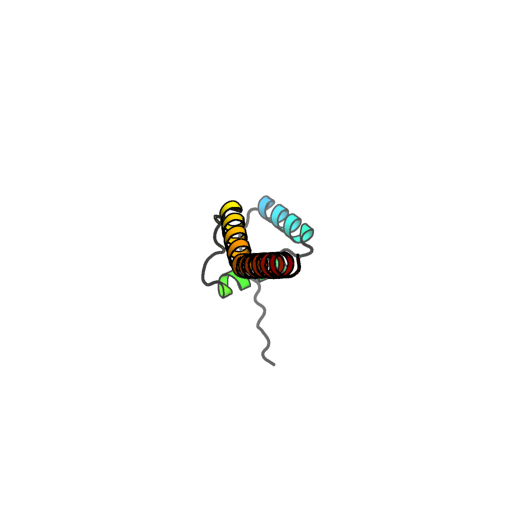29 N N . LEU A 1 82 ? -27.342 4.538 31.521 1.00 95.06 82 LEU A N 1
ATOM 630 C CA . LEU A 1 82 ? -27.350 5.897 32.079 1.00 95.06 82 LEU A CA 1
ATOM 631 C C . LEU A 1 82 ? -28.672 6.629 31.809 1.00 95.06 82 LEU A C 1
ATOM 633 O O . LEU A 1 82 ? -29.223 7.294 32.691 1.00 95.06 82 LEU A O 1
ATOM 637 N N . ARG A 1 83 ? -29.227 6.494 30.596 1.00 95.50 83 ARG A N 1
ATOM 638 C CA . ARG A 1 83 ? -30.534 7.079 30.246 1.00 95.50 83 ARG A CA 1
ATOM 639 C C . ARG A 1 83 ? -31.669 6.474 31.070 1.00 95.50 83 ARG A C 1
ATOM 641 O O . ARG A 1 83 ? -32.581 7.205 31.468 1.00 95.50 83 ARG A O 1
ATOM 648 N N . ALA A 1 84 ? -31.640 5.166 31.318 1.00 93.94 84 ALA A N 1
ATOM 649 C CA . ALA A 1 84 ? -32.628 4.493 32.155 1.00 93.94 84 ALA A CA 1
ATOM 650 C C . ALA A 1 84 ? -32.529 4.956 33.618 1.00 93.94 84 ALA A C 1
ATOM 652 O O . ALA A 1 84 ? -33.549 5.288 34.230 1.00 93.94 84 ALA A O 1
ATOM 653 N N . GLU A 1 85 ? -31.310 5.068 34.148 1.00 94.62 85 GLU A N 1
ATOM 654 C CA . GLU A 1 85 ? -31.062 5.545 35.507 1.00 94.62 85 GLU A CA 1
ATOM 655 C C . GLU A 1 85 ? -31.544 6.991 35.696 1.00 94.62 85 GLU A C 1
ATOM 657 O O . GLU A 1 85 ? -32.267 7.287 36.653 1.00 94.62 85 GLU A O 1
ATOM 662 N N . LEU A 1 86 ? -31.218 7.886 34.755 1.00 94.19 86 LEU A N 1
ATOM 663 C CA . LEU A 1 86 ? -31.636 9.289 34.795 1.00 94.19 86 LEU A CA 1
ATOM 664 C C . LEU A 1 86 ? -33.166 9.420 34.784 1.00 94.19 86 LEU A C 1
ATOM 666 O O . LEU A 1 86 ? -33.734 10.152 35.596 1.00 94.19 86 LEU A O 1
ATOM 670 N N . ARG A 1 87 ? -33.855 8.663 33.917 1.00 94.31 87 ARG A N 1
ATOM 671 C CA . ARG A 1 87 ? -35.329 8.614 33.899 1.00 94.31 87 ARG A CA 1
ATOM 672 C C . ARG A 1 87 ? -35.894 8.116 35.228 1.00 94.31 87 ARG A C 1
ATOM 674 O O . ARG A 1 87 ? -36.877 8.669 35.716 1.00 94.31 87 ARG A O 1
ATOM 681 N N . GLY A 1 88 ? -35.280 7.094 35.822 1.00 93.19 88 GLY A N 1
ATOM 682 C CA . GLY A 1 88 ? -35.680 6.568 37.127 1.00 93.19 88 GLY A CA 1
ATOM 683 C C . GLY A 1 88 ? -35.462 7.559 38.274 1.00 93.19 88 GLY A C 1
ATOM 684 O O . GLY A 1 88 ? -36.247 7.580 39.220 1.00 93.19 88 GLY A O 1
ATOM 685 N N . LYS A 1 89 ? -34.417 8.393 38.214 1.00 92.69 89 LYS A N 1
ATOM 686 C CA . LYS A 1 89 ? -34.182 9.479 39.182 1.00 92.69 89 LYS A CA 1
ATOM 687 C C . LYS A 1 89 ? -35.208 10.602 39.024 1.00 92.69 89 LYS A C 1
ATOM 689 O O . LYS A 1 89 ? -35.822 10.988 40.011 1.00 92.69 89 LYS A O 1
ATOM 694 N N . LEU A 1 90 ? -35.465 11.050 37.793 1.00 90.25 90 LEU A N 1
ATOM 695 C CA . LEU A 1 90 ? -36.458 12.094 37.506 1.00 90.25 90 LEU A CA 1
ATOM 696 C C . LEU A 1 90 ? -37.872 11.700 37.954 1.00 90.25 90 LEU A C 1
ATOM 698 O O . LEU A 1 90 ? -38.567 12.513 38.546 1.00 90.25 90 LEU A O 1
ATOM 702 N N . ARG A 1 91 ? -38.278 10.440 37.748 1.00 88.06 91 ARG A N 1
ATOM 703 C CA . ARG A 1 91 ? -39.583 9.929 38.212 1.00 88.06 91 ARG A CA 1
ATOM 704 C C . ARG A 1 91 ? -39.727 9.839 39.731 1.00 88.06 91 ARG A C 1
ATOM 706 O O . ARG A 1 91 ? -40.847 9.782 40.206 1.00 88.06 91 ARG A O 1
ATOM 713 N N . ARG A 1 92 ? -38.622 9.747 40.475 1.00 83.94 92 ARG A N 1
ATOM 714 C CA . ARG A 1 92 ? -38.630 9.689 41.948 1.00 83.94 92 ARG A CA 1
ATOM 715 C C . ARG A 1 92 ? -38.575 11.073 42.596 1.00 83.94 92 ARG A C 1
ATOM 717 O O . ARG A 1 92 ? -38.814 11.178 43.791 1.00 83.94 92 ARG A O 1
ATOM 724 N N . ALA A 1 93 ? -38.210 12.096 41.825 1.00 78.31 93 ALA A N 1
ATOM 725 C CA . ALA A 1 93 ? -38.109 13.483 42.269 1.00 78.31 93 ALA A CA 1
ATOM 726 C C . ALA A 1 93 ? -39.355 14.328 41.928 1.00 78.31 93 ALA A C 1
ATOM 728 O O . ALA A 1 93 ? -39.431 15.474 42.366 1.00 78.31 93 ALA A O 1
ATOM 729 N N . ALA A 1 94 ? -40.282 13.779 41.137 1.00 65.38 94 ALA A N 1
ATOM 730 C CA . ALA A 1 94 ? -41.590 14.348 40.807 1.00 65.38 94 ALA A CA 1
ATOM 731 C C . ALA A 1 94 ? -42.679 13.681 41.653 1.00 65.38 94 ALA A C 1
ATOM 733 O O . ALA A 1 94 ? -43.640 14.391 42.019 1.00 65.38 94 ALA A O 1
#